Protein AF-A0A9D2BEP3-F1 (afdb_monomer_lite)

Structure (mmCIF, N/CA/C/O backbone):
data_AF-A0A9D2BEP3-F1
#
_entry.id   AF-A0A9D2BEP3-F1
#
loop_
_atom_site.group_PDB
_atom_site.id
_atom_site.type_symbol
_atom_site.label_atom_id
_atom_site.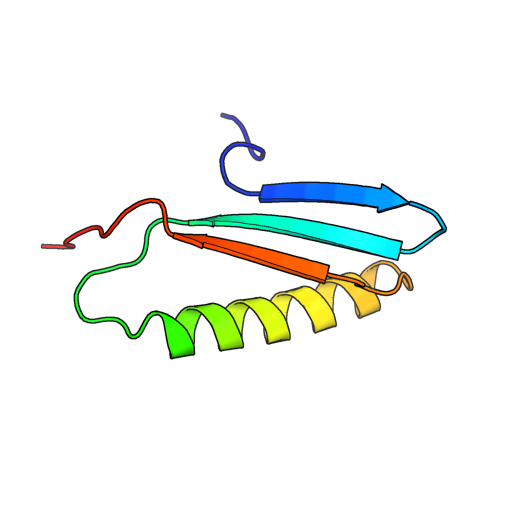label_alt_id
_atom_site.label_comp_id
_atom_site.label_asym_id
_atom_site.label_entity_id
_atom_site.label_seq_id
_atom_site.pdbx_PDB_ins_code
_atom_site.Cartn_x
_atom_site.Cartn_y
_atom_site.Cartn_z
_atom_site.occupancy
_atom_site.B_iso_or_equiv
_atom_site.auth_seq_id
_atom_site.auth_comp_id
_atom_site.auth_asym_id
_atom_site.auth_atom_id
_atom_site.pdbx_PDB_model_num
ATOM 1 N N . ASP A 1 1 ? -11.036 18.003 -10.379 1.00 42.00 1 ASP A N 1
ATOM 2 C CA . ASP A 1 1 ? -11.264 16.657 -10.937 1.00 42.00 1 ASP A CA 1
ATOM 3 C C . ASP A 1 1 ? -10.898 15.548 -9.963 1.00 42.00 1 ASP A C 1
ATOM 5 O O . ASP A 1 1 ? -9.819 15.551 -9.392 1.00 42.00 1 ASP A O 1
ATOM 9 N N . ASN A 1 2 ? -11.879 14.672 -9.738 1.00 42.19 2 ASN A N 1
ATOM 10 C CA . ASN A 1 2 ? -11.968 13.479 -8.882 1.00 42.19 2 ASN A CA 1
ATOM 11 C C . ASN A 1 2 ? -10.722 13.003 -8.099 1.00 42.19 2 ASN A C 1
ATOM 13 O O . ASN A 1 2 ? -9.941 12.189 -8.588 1.00 42.19 2 ASN A O 1
ATOM 17 N N . LEU A 1 3 ? -10.671 13.363 -6.808 1.00 49.75 3 LEU A N 1
ATOM 18 C CA . LEU A 1 3 ? -9.772 12.807 -5.778 1.00 49.75 3 LEU A CA 1
ATOM 19 C C . LEU A 1 3 ? -9.916 11.277 -5.572 1.00 49.75 3 LEU A C 1
ATOM 21 O O . LEU A 1 3 ? -9.101 10.665 -4.891 1.00 49.75 3 LEU A O 1
ATOM 25 N N . THR A 1 4 ? -10.964 10.658 -6.123 1.00 55.84 4 THR A N 1
ATOM 26 C CA . THR A 1 4 ? -11.435 9.304 -5.780 1.00 55.84 4 THR A CA 1
ATOM 27 C C . THR A 1 4 ? -11.113 8.224 -6.812 1.00 55.84 4 THR A C 1
ATOM 29 O O . THR A 1 4 ? -11.474 7.070 -6.599 1.00 55.84 4 THR A O 1
ATOM 32 N N . LYS A 1 5 ? -10.445 8.537 -7.932 1.00 67.81 5 LYS A N 1
ATOM 33 C CA . LYS A 1 5 ? -10.223 7.527 -8.988 1.00 67.81 5 LYS A CA 1
ATOM 34 C C . LYS A 1 5 ? -9.147 6.482 -8.673 1.00 67.81 5 LYS A C 1
ATOM 36 O O . LYS A 1 5 ? -9.124 5.461 -9.343 1.00 67.81 5 LYS A O 1
ATOM 41 N N . GLY A 1 6 ? -8.293 6.714 -7.676 1.00 77.31 6 GLY A N 1
ATOM 42 C CA . GLY A 1 6 ? -7.186 5.806 -7.342 1.00 77.31 6 GLY A CA 1
ATOM 43 C C . GLY A 1 6 ? -7.190 5.276 -5.910 1.00 77.31 6 GLY A C 1
ATOM 44 O O . GLY A 1 6 ? -6.342 4.460 -5.570 1.00 77.31 6 GLY A O 1
ATOM 45 N N . VAL A 1 7 ? -8.096 5.745 -5.046 1.00 90.31 7 VAL A N 1
ATOM 46 C CA . VAL A 1 7 ? -8.123 5.349 -3.630 1.00 90.31 7 VAL A CA 1
ATOM 47 C C . VAL A 1 7 ? -9.562 5.221 -3.158 1.00 90.31 7 VAL A C 1
ATOM 49 O O . VAL A 1 7 ? -10.329 6.183 -3.217 1.00 90.31 7 VAL A O 1
ATOM 52 N N . LYS A 1 8 ? -9.923 4.044 -2.649 1.00 91.81 8 LYS A N 1
ATOM 53 C CA . LYS A 1 8 ? -11.208 3.787 -2.001 1.00 91.81 8 LYS A CA 1
ATOM 54 C C . LYS A 1 8 ? -10.972 3.445 -0.539 1.00 91.81 8 LYS A C 1
ATOM 56 O O . LYS A 1 8 ? -10.203 2.548 -0.218 1.00 91.81 8 LYS A O 1
ATOM 61 N N . VAL A 1 9 ? -11.660 4.158 0.344 1.00 92.50 9 VAL A N 1
ATOM 62 C CA . VAL A 1 9 ? -11.569 3.959 1.793 1.00 92.50 9 VAL A CA 1
ATOM 63 C C . VAL A 1 9 ? -12.906 3.439 2.299 1.00 92.50 9 VAL A C 1
ATOM 65 O O . VAL A 1 9 ? -13.962 3.945 1.917 1.00 92.50 9 VAL A O 1
ATOM 68 N N . LYS A 1 10 ? -12.862 2.416 3.147 1.00 93.69 10 LYS A N 1
ATOM 69 C CA . LYS A 1 10 ? -14.020 1.876 3.859 1.00 93.69 10 LYS A CA 1
ATOM 70 C C . LYS A 1 10 ? -13.752 1.954 5.352 1.00 93.69 10 LYS A C 1
ATOM 72 O O . LYS A 1 10 ? -12.670 1.576 5.798 1.00 93.69 10 LYS A O 1
ATOM 77 N N . LEU A 1 11 ? -14.745 2.424 6.095 1.00 92.94 11 LEU A N 1
ATOM 78 C CA . LEU A 1 11 ? -14.725 2.451 7.549 1.00 92.94 11 LEU A CA 1
ATOM 79 C C . LEU A 1 11 ? -15.786 1.481 8.060 1.00 92.94 11 LEU A C 1
ATOM 81 O O . LEU A 1 11 ? -16.945 1.571 7.656 1.00 92.94 11 LEU A O 1
ATOM 85 N N . GLN A 1 12 ? -15.382 0.557 8.924 1.00 92.75 12 GLN A N 1
ATOM 86 C CA . GLN A 1 12 ? -16.274 -0.392 9.581 1.00 92.75 12 GLN A CA 1
ATOM 87 C C . GLN A 1 12 ? -15.711 -0.715 10.967 1.00 92.75 12 GLN A C 1
ATOM 89 O O . GLN A 1 12 ? -14.518 -0.968 11.089 1.00 92.75 12 GLN A O 1
ATOM 94 N N . ASP A 1 13 ? -16.545 -0.670 12.008 1.00 90.31 13 ASP A N 1
ATOM 95 C CA . ASP A 1 13 ? -16.172 -1.028 13.389 1.00 90.31 13 ASP A CA 1
ATOM 96 C C . ASP A 1 13 ? -14.898 -0.329 13.904 1.00 90.31 13 ASP A C 1
ATOM 98 O O . ASP A 1 13 ? -14.027 -0.935 14.523 1.00 90.31 13 ASP A O 1
ATOM 102 N N . ASN A 1 14 ? -14.775 0.970 13.614 1.00 88.06 14 ASN A N 1
ATOM 103 C CA . ASN A 1 14 ? -13.604 1.801 13.921 1.00 88.06 14 ASN A CA 1
ATOM 104 C C . ASN A 1 14 ? -12.280 1.327 13.281 1.00 88.06 14 ASN A C 1
ATOM 106 O O . ASN A 1 14 ? -11.191 1.716 13.706 1.00 88.06 14 ASN A O 1
ATOM 110 N N . LYS A 1 15 ? -12.370 0.509 12.232 1.00 93.75 15 LYS A N 1
ATOM 111 C CA . LYS A 1 15 ? -11.241 0.071 11.421 1.00 93.75 15 LYS A CA 1
ATOM 112 C C . LYS A 1 15 ? -11.328 0.631 10.016 1.00 93.75 15 LYS A C 1
ATOM 114 O O . LYS A 1 15 ? -12.411 0.824 9.457 1.00 93.75 15 LYS A O 1
ATOM 119 N N . ILE A 1 16 ? -10.159 0.866 9.437 1.0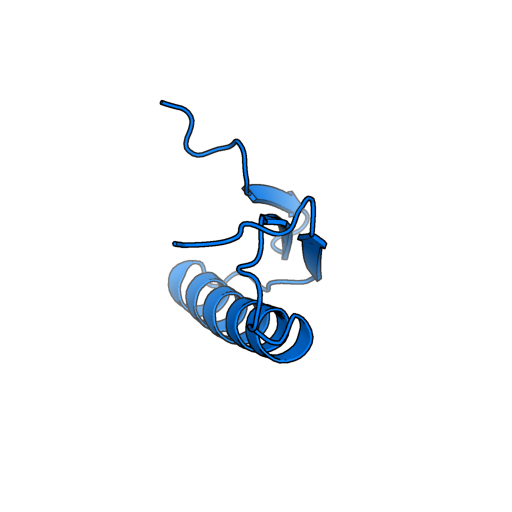0 95.88 16 ILE A N 1
ATOM 120 C CA . ILE A 1 16 ? -10.014 1.415 8.095 1.00 95.88 16 ILE A CA 1
ATOM 121 C C . ILE A 1 16 ? -9.495 0.323 7.160 1.00 95.88 16 ILE A C 1
ATOM 123 O O . ILE A 1 16 ? -8.475 -0.315 7.425 1.00 95.88 16 ILE A O 1
ATOM 127 N N . THR A 1 17 ? -10.182 0.143 6.034 1.00 96.06 17 THR A N 1
ATOM 128 C CA . THR A 1 17 ? -9.684 -0.604 4.876 1.00 96.06 17 THR A CA 1
ATOM 129 C C . THR A 1 17 ? -9.446 0.357 3.719 1.00 96.06 17 THR A C 1
ATOM 131 O O . THR A 1 17 ? -10.318 1.167 3.399 1.00 96.06 17 THR A O 1
ATOM 134 N N . ILE A 1 18 ? -8.279 0.260 3.082 1.00 95.56 18 ILE A N 1
ATOM 135 C CA . ILE A 1 18 ? -7.872 1.136 1.979 1.00 95.56 18 ILE A CA 1
ATOM 136 C C . ILE A 1 18 ? -7.557 0.292 0.747 1.00 95.56 18 ILE A C 1
ATOM 138 O O . ILE A 1 18 ? -6.736 -0.616 0.805 1.00 95.56 18 ILE A O 1
ATOM 142 N N . ASP A 1 19 ? -8.185 0.624 -0.371 1.00 95.56 19 ASP A N 1
ATOM 143 C CA . ASP A 1 19 ? -7.952 0.030 -1.680 1.00 95.56 19 ASP A CA 1
ATOM 144 C C . ASP A 1 19 ? -7.264 1.077 -2.568 1.00 95.56 19 ASP A C 1
ATOM 146 O O . ASP A 1 19 ? -7.852 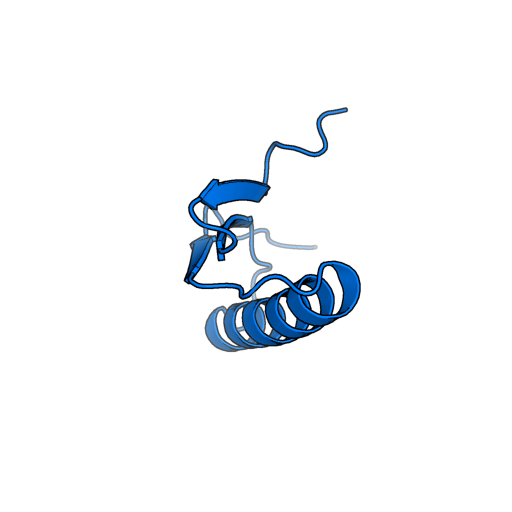2.113 -2.881 1.00 95.56 19 ASP A O 1
ATOM 150 N N . PHE A 1 20 ? -6.022 0.818 -2.969 1.00 94.56 20 PHE A N 1
ATOM 151 C CA . PHE A 1 20 ? -5.251 1.643 -3.896 1.00 94.56 20 PHE A CA 1
ATOM 152 C C . PHE A 1 20 ? -5.294 1.053 -5.298 1.00 94.56 20 PHE A C 1
ATOM 154 O O . PHE A 1 20 ? -4.976 -0.113 -5.479 1.00 94.56 20 PHE A O 1
ATOM 161 N N . HIS A 1 21 ? -5.599 1.875 -6.289 1.00 93.12 21 HIS A N 1
ATOM 162 C CA . HIS A 1 21 ? -5.516 1.561 -7.708 1.00 93.12 21 HIS A CA 1
ATOM 163 C C . HIS A 1 21 ? -4.436 2.460 -8.310 1.00 93.12 21 HIS A C 1
ATOM 165 O O . HIS A 1 21 ? -4.598 3.681 -8.376 1.00 93.12 21 HIS A O 1
ATOM 171 N N . ILE A 1 22 ? -3.285 1.869 -8.641 1.00 91.06 22 ILE A N 1
ATOM 172 C CA . ILE A 1 22 ? -2.072 2.602 -9.014 1.00 91.06 22 ILE A CA 1
ATOM 173 C C . ILE A 1 22 ? -1.555 2.192 -10.388 1.00 91.06 22 ILE A C 1
ATOM 175 O O . ILE A 1 22 ? -1.706 1.055 -10.829 1.00 91.06 22 ILE A O 1
ATOM 179 N N . ILE A 1 23 ? -0.855 3.126 -11.023 1.00 91.25 23 ILE A N 1
ATOM 180 C CA . ILE A 1 23 ? -0.021 2.875 -12.195 1.00 91.25 23 ILE A CA 1
ATOM 181 C C . ILE A 1 23 ? 1.424 3.056 -11.744 1.00 91.25 23 ILE A C 1
ATOM 183 O O . ILE A 1 23 ? 1.770 4.088 -11.169 1.00 91.25 23 ILE A O 1
ATOM 187 N N . VAL A 1 24 ? 2.261 2.053 -11.981 1.00 92.19 24 VAL A N 1
ATOM 188 C CA . VAL A 1 24 ? 3.678 2.084 -11.592 1.00 92.19 24 VAL A CA 1
ATOM 189 C C . VAL A 1 24 ? 4.544 2.529 -12.761 1.00 92.19 24 VAL A C 1
ATOM 191 O O . VAL A 1 24 ? 4.158 2.384 -13.916 1.00 92.19 24 VAL A O 1
ATOM 194 N N . VAL A 1 25 ? 5.722 3.077 -12.484 1.00 93.50 25 VAL A N 1
ATOM 195 C CA . VAL A 1 25 ? 6.659 3.496 -13.533 1.00 93.50 25 VAL A CA 1
ATOM 196 C C . VAL A 1 25 ? 7.561 2.331 -13.943 1.00 93.50 25 VAL A C 1
ATOM 198 O O . VAL A 1 25 ? 8.008 1.559 -13.093 1.00 93.50 25 VAL A O 1
ATOM 201 N N . TYR A 1 26 ? 7.831 2.201 -15.244 1.00 93.06 26 TYR A N 1
ATOM 202 C CA . TYR A 1 26 ? 8.790 1.224 -15.759 1.00 93.06 26 TYR A CA 1
ATOM 203 C C . TYR A 1 26 ? 10.179 1.428 -15.134 1.00 93.06 26 TYR A C 1
ATOM 205 O O . TYR A 1 26 ? 10.633 2.553 -14.951 1.00 93.06 26 TYR A O 1
ATOM 213 N N . GLY A 1 27 ? 10.857 0.328 -14.806 1.00 91.44 27 GLY A N 1
ATOM 214 C CA . GLY A 1 27 ? 12.161 0.364 -14.136 1.00 91.44 27 GLY A CA 1
ATOM 215 C C . GLY A 1 27 ? 12.088 0.536 -12.615 1.00 91.44 27 GLY A C 1
ATOM 216 O O . GLY A 1 27 ? 13.126 0.508 -11.959 1.00 91.44 27 GLY A O 1
ATOM 217 N N . VAL A 1 28 ? 10.889 0.655 -12.030 1.00 91.81 28 VAL A N 1
ATOM 218 C CA . VAL A 1 28 ? 10.696 0.705 -10.575 1.00 91.81 28 VAL A CA 1
ATOM 219 C C . VAL A 1 28 ? 10.184 -0.639 -10.050 1.00 91.81 28 VAL A C 1
ATOM 221 O O . VAL A 1 28 ? 9.253 -1.229 -10.597 1.00 91.81 28 VAL A O 1
ATOM 224 N N . SER A 1 29 ? 10.771 -1.119 -8.950 1.00 95.38 29 SER A N 1
ATOM 225 C CA . SER A 1 29 ? 10.318 -2.335 -8.264 1.00 95.38 29 SER A CA 1
ATOM 226 C C . SER A 1 29 ? 8.927 -2.141 -7.657 1.00 95.38 29 SER A C 1
ATOM 228 O O . SER A 1 29 ? 8.745 -1.335 -6.740 1.00 95.38 29 SER A O 1
ATOM 230 N N . ILE A 1 30 ? 7.953 -2.929 -8.125 1.00 94.75 30 ILE A N 1
ATOM 231 C CA . ILE A 1 30 ? 6.590 -2.942 -7.574 1.00 94.75 30 ILE A CA 1
ATOM 232 C C . ILE A 1 30 ? 6.628 -3.271 -6.081 1.00 94.75 30 ILE A C 1
ATOM 234 O O . ILE A 1 30 ? 5.978 -2.583 -5.302 1.00 94.75 30 ILE A O 1
ATOM 238 N N . ALA A 1 31 ? 7.433 -4.255 -5.667 1.00 95.38 31 ALA A N 1
ATOM 239 C CA . ALA A 1 31 ? 7.546 -4.650 -4.264 1.00 95.38 31 ALA A CA 1
ATOM 240 C C . ALA A 1 31 ? 7.960 -3.460 -3.384 1.00 95.38 31 ALA A C 1
ATOM 242 O O . ALA A 1 31 ? 7.260 -3.115 -2.433 1.00 95.38 31 ALA A O 1
ATOM 243 N N . THR A 1 32 ? 9.020 -2.754 -3.780 1.00 95.69 32 THR A N 1
ATOM 244 C CA . THR A 1 32 ? 9.523 -1.582 -3.055 1.00 95.69 32 THR A CA 1
ATOM 245 C C . THR A 1 32 ? 8.492 -0.454 -3.008 1.00 95.69 32 THR A C 1
ATOM 247 O O . THR A 1 32 ? 8.328 0.190 -1.974 1.00 95.69 32 THR A O 1
ATOM 250 N N . VAL A 1 33 ? 7.763 -0.209 -4.101 1.00 93.56 33 VAL A N 1
ATOM 251 C CA . VAL A 1 33 ? 6.690 0.800 -4.125 1.00 93.56 33 VAL A CA 1
ATOM 252 C C . VAL A 1 33 ? 5.553 0.409 -3.186 1.00 93.56 33 VAL A C 1
ATOM 254 O O . VAL A 1 33 ? 5.105 1.237 -2.394 1.00 93.56 33 VAL A O 1
ATOM 257 N N . THR A 1 34 ? 5.102 -0.846 -3.241 1.00 94.81 34 THR A N 1
ATOM 258 C CA . THR A 1 34 ? 3.992 -1.333 -2.412 1.00 94.81 34 THR A CA 1
ATOM 259 C C . THR A 1 34 ? 4.331 -1.306 -0.927 1.00 94.81 34 THR A C 1
ATOM 261 O O . THR A 1 34 ? 3.520 -0.846 -0.129 1.00 94.81 34 THR A O 1
ATOM 264 N N . GLU A 1 35 ? 5.542 -1.714 -0.552 1.00 96.38 35 GLU A N 1
ATOM 265 C CA . GLU A 1 35 ? 5.991 -1.728 0.838 1.00 96.38 35 GLU A CA 1
ATOM 266 C C . GLU A 1 35 ? 6.082 -0.308 1.406 1.00 96.38 35 GLU A C 1
ATOM 268 O O . GLU A 1 35 ? 5.513 -0.022 2.461 1.00 96.38 35 GLU A O 1
ATOM 273 N N . ASN A 1 36 ? 6.691 0.618 0.659 1.00 95.62 36 ASN A N 1
ATOM 274 C CA . ASN A 1 36 ? 6.752 2.025 1.052 1.00 95.62 36 ASN A CA 1
ATOM 275 C C . ASN A 1 36 ? 5.359 2.657 1.185 1.00 95.62 36 ASN A C 1
ATOM 277 O O . ASN A 1 36 ? 5.124 3.437 2.117 1.00 95.62 36 ASN A O 1
ATOM 281 N N . LEU A 1 37 ? 4.436 2.325 0.275 1.00 94.75 37 LEU A N 1
ATOM 282 C CA . LEU A 1 37 ? 3.062 2.822 0.311 1.00 94.75 37 LEU A CA 1
ATOM 283 C C . LEU A 1 37 ? 2.325 2.309 1.552 1.00 94.75 37 LEU A C 1
ATOM 285 O O . LEU A 1 37 ? 1.741 3.113 2.277 1.00 94.75 37 LEU A O 1
ATOM 289 N N . ILE A 1 38 ? 2.401 1.004 1.835 1.00 95.94 38 ILE A N 1
ATOM 290 C CA . ILE A 1 38 ? 1.784 0.388 3.018 1.00 95.94 38 ILE A CA 1
ATOM 291 C C . ILE A 1 38 ? 2.307 1.048 4.295 1.00 95.94 38 ILE A C 1
ATOM 293 O O . ILE A 1 38 ? 1.503 1.498 5.110 1.00 95.94 38 ILE A O 1
ATOM 297 N N . GLN A 1 39 ? 3.630 1.158 4.454 1.00 96.31 39 GLN A N 1
ATOM 298 C CA . GLN A 1 39 ? 4.240 1.728 5.660 1.00 96.31 39 GLN A CA 1
ATOM 299 C C . GLN A 1 39 ? 3.839 3.192 5.862 1.00 96.31 39 GLN A C 1
ATOM 301 O O . GLN A 1 39 ? 3.362 3.577 6.931 1.00 96.31 39 GLN A O 1
ATOM 306 N N . SER A 1 40 ? 3.979 4.009 4.815 1.00 95.69 40 SER A N 1
ATOM 307 C CA . SER A 1 40 ? 3.702 5.445 4.895 1.00 95.69 40 SER A CA 1
ATOM 308 C C . SER A 1 40 ? 2.228 5.734 5.160 1.00 95.69 40 SER A C 1
ATOM 310 O O . SER A 1 40 ? 1.907 6.598 5.977 1.00 95.69 40 SER A O 1
ATOM 312 N N . VAL A 1 41 ? 1.327 5.030 4.470 1.00 94.94 41 VAL A N 1
ATOM 313 C CA . VAL A 1 41 ? -0.117 5.243 4.604 1.00 94.94 41 VAL A CA 1
ATOM 314 C C . VAL A 1 41 ? -0.602 4.737 5.948 1.00 94.94 41 VAL A C 1
ATOM 316 O O . VAL A 1 41 ? -1.284 5.489 6.638 1.00 94.94 41 VAL A O 1
ATOM 319 N N . LYS A 1 42 ? -0.225 3.517 6.351 1.00 95.69 42 LYS A N 1
ATOM 320 C CA . LYS A 1 42 ? -0.634 2.960 7.641 1.00 95.69 42 LYS A CA 1
ATOM 321 C C . LYS A 1 42 ? -0.231 3.886 8.783 1.00 95.69 42 LYS A C 1
ATOM 323 O O . LYS A 1 42 ? -1.097 4.344 9.518 1.00 95.69 42 LYS A O 1
ATOM 328 N N . TYR A 1 43 ? 1.051 4.250 8.857 1.00 96.44 43 TYR A N 1
ATOM 329 C CA . TYR A 1 43 ? 1.553 5.121 9.919 1.00 96.44 43 TYR A CA 1
ATOM 330 C C . TYR A 1 43 ? 0.804 6.455 9.978 1.00 96.44 43 TYR A C 1
ATOM 332 O O . TYR A 1 43 ? 0.387 6.892 11.048 1.00 96.44 43 TYR A O 1
ATOM 340 N N . ARG A 1 44 ? 0.628 7.121 8.830 1.00 95.50 44 ARG A N 1
ATOM 341 C CA . ARG A 1 44 ? -0.018 8.437 8.791 1.00 95.50 44 ARG A CA 1
ATOM 342 C C . ARG A 1 44 ? -1.494 8.338 9.151 1.00 95.50 44 ARG A C 1
ATOM 344 O O . ARG A 1 44 ? -1.954 9.116 9.975 1.00 95.50 44 ARG A O 1
ATOM 351 N N . VAL A 1 45 ? -2.227 7.401 8.556 1.00 94.31 45 VAL A N 1
ATOM 352 C CA . VAL A 1 45 ? -3.667 7.260 8.791 1.00 94.31 45 VAL A CA 1
ATOM 353 C C . VAL A 1 45 ? -3.940 6.918 10.251 1.00 94.31 45 VAL A C 1
ATOM 355 O O . VAL A 1 45 ? -4.748 7.603 10.871 1.00 94.31 45 VAL A O 1
ATOM 358 N N . GLU A 1 46 ? -3.223 5.950 10.827 1.00 94.62 46 GLU A N 1
ATOM 359 C CA . GLU A 1 46 ? -3.392 5.589 12.240 1.00 94.62 46 GLU A CA 1
ATOM 360 C C . GLU A 1 46 ? -3.056 6.772 13.157 1.00 94.62 46 GLU A C 1
ATOM 362 O O . GLU A 1 46 ? -3.828 7.090 14.053 1.00 94.62 46 GLU A O 1
ATOM 367 N N . LYS A 1 47 ? -1.968 7.502 12.878 1.00 95.50 47 LYS A N 1
ATOM 368 C CA . LYS A 1 47 ? -1.552 8.663 13.680 1.00 95.50 47 LYS A CA 1
ATOM 369 C C . LYS A 1 47 ? -2.513 9.856 13.614 1.00 95.50 47 LYS A C 1
ATOM 371 O O . LYS A 1 47 ? -2.604 10.604 14.579 1.00 95.50 47 LYS A O 1
ATOM 376 N N . PHE A 1 48 ? -3.146 10.106 12.468 1.00 93.88 48 PHE A N 1
ATOM 377 C CA . PHE A 1 48 ? -4.024 11.272 12.293 1.00 93.88 48 PHE A CA 1
ATOM 378 C C . PHE A 1 48 ? -5.472 11.009 12.696 1.00 93.88 48 PHE A C 1
ATOM 380 O O . PHE A 1 48 ? -6.197 11.961 12.971 1.00 93.88 48 PHE A O 1
ATOM 387 N N . THR A 1 49 ? -5.905 9.749 12.671 1.00 91.12 49 THR A N 1
ATOM 388 C CA . THR A 1 49 ? -7.308 9.385 12.915 1.00 91.12 49 THR A CA 1
ATOM 389 C C . THR A 1 49 ? -7.523 8.671 14.242 1.00 91.12 49 THR A C 1
ATOM 391 O O . THR A 1 49 ? -8.670 8.532 14.651 1.00 91.12 49 THR A O 1
ATOM 394 N N . ASP A 1 50 ? -6.455 8.190 14.888 1.00 92.44 50 ASP A N 1
ATOM 395 C CA . ASP A 1 50 ? -6.506 7.259 16.024 1.00 92.44 50 ASP A CA 1
ATOM 396 C C . ASP A 1 50 ? -7.315 5.973 15.733 1.00 92.44 50 ASP A C 1
ATOM 398 O O . ASP A 1 50 ? -7.714 5.240 16.639 1.00 92.44 50 ASP A O 1
ATOM 402 N N . MET A 1 51 ? -7.545 5.660 14.453 1.00 93.19 51 MET A N 1
ATOM 403 C CA . MET A 1 51 ? -8.221 4.445 13.998 1.00 93.19 51 MET A CA 1
ATOM 404 C C . MET A 1 51 ? -7.204 3.437 13.479 1.00 93.19 51 MET A C 1
ATOM 406 O O . MET A 1 51 ? -6.240 3.800 12.811 1.00 93.19 51 MET A O 1
ATOM 410 N N . THR A 1 52 ? -7.442 2.149 13.719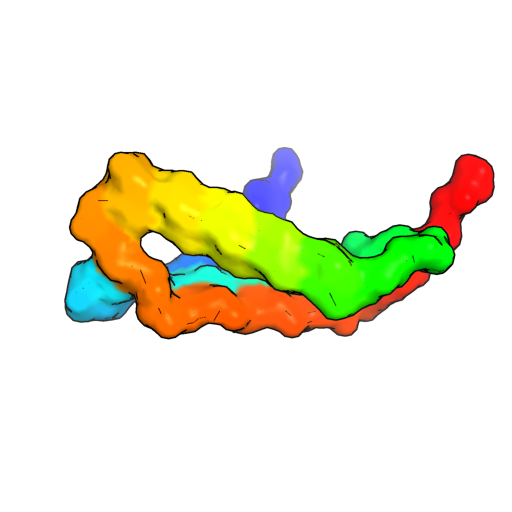 1.00 94.38 52 THR A N 1
ATOM 411 C CA . THR A 1 52 ? -6.562 1.084 13.223 1.00 94.38 52 THR A CA 1
ATOM 412 C C . THR A 1 52 ? -6.795 0.825 11.736 1.00 94.38 52 THR A C 1
ATOM 414 O O . THR A 1 52 ? -7.932 0.634 11.296 1.00 94.38 52 THR A O 1
ATOM 417 N N . VAL A 1 53 ? -5.716 0.741 10.955 1.00 96.06 53 VAL A N 1
ATOM 418 C CA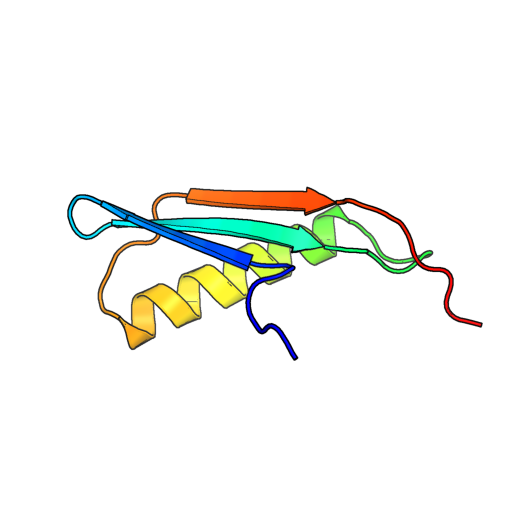 . VAL A 1 53 ? -5.789 0.292 9.561 1.00 96.06 53 VAL A CA 1
ATOM 419 C C . VAL A 1 53 ? -5.707 -1.229 9.542 1.00 96.06 53 VAL A C 1
ATOM 421 O O . VAL A 1 53 ? -4.658 -1.823 9.794 1.00 96.06 53 VAL A O 1
ATOM 424 N N . GLU A 1 54 ? -6.831 -1.869 9.234 1.00 95.81 54 GLU A N 1
ATOM 425 C CA . GLU A 1 54 ? -6.944 -3.327 9.201 1.00 95.81 54 GLU A CA 1
ATOM 426 C C . GLU A 1 54 ? -6.327 -3.912 7.936 1.00 95.81 54 GLU A C 1
ATOM 428 O O . GLU A 1 54 ? -5.631 -4.926 7.987 1.00 95.81 54 GLU A O 1
ATOM 433 N N . LYS A 1 55 ? -6.580 -3.272 6.791 1.00 95.25 55 LYS A N 1
ATOM 434 C CA . LYS A 1 55 ? -6.173 -3.809 5.498 1.00 95.25 55 LYS A CA 1
ATOM 435 C C . LYS A 1 55 ? -5.846 -2.708 4.502 1.00 95.25 55 LYS A C 1
ATOM 437 O O . LYS A 1 55 ? -6.591 -1.742 4.354 1.00 95.25 55 LYS A O 1
ATOM 442 N N . ILE A 1 56 ? -4.752 -2.906 3.774 1.00 96.12 56 ILE A N 1
ATOM 443 C CA . ILE A 1 56 ? -4.395 -2.112 2.600 1.00 96.12 56 ILE A CA 1
ATOM 444 C C . ILE A 1 56 ? -4.283 -3.071 1.416 1.00 96.12 56 ILE A C 1
ATOM 446 O O . ILE A 1 56 ? -3.456 -3.980 1.436 1.00 96.12 56 ILE A O 1
ATOM 450 N N . ASN A 1 57 ? -5.122 -2.884 0.402 1.00 95.69 57 ASN A N 1
ATOM 451 C CA . ASN A 1 57 ? -5.044 -3.599 -0.867 1.00 95.69 57 ASN A CA 1
ATOM 452 C C . ASN A 1 57 ? -4.443 -2.664 -1.918 1.00 95.69 57 ASN A C 1
ATOM 454 O O . ASN A 1 57 ? -4.821 -1.497 -1.986 1.00 95.69 57 ASN A O 1
ATOM 458 N N . ILE A 1 58 ? -3.518 -3.165 -2.735 1.00 95.38 58 ILE A N 1
ATOM 459 C CA . ILE A 1 58 ? -2.904 -2.395 -3.820 1.00 95.38 58 ILE A CA 1
ATOM 460 C C . ILE A 1 58 ? -3.114 -3.159 -5.124 1.00 95.38 58 ILE A C 1
ATOM 462 O O . ILE A 1 58 ? -2.646 -4.284 -5.280 1.00 95.38 58 ILE A O 1
ATOM 466 N N . TYR A 1 59 ? -3.815 -2.524 -6.053 1.00 94.44 59 TYR A N 1
ATOM 467 C CA . TYR A 1 59 ? -4.104 -2.997 -7.393 1.00 94.44 59 TYR A CA 1
ATOM 468 C C . TYR A 1 59 ? -3.225 -2.214 -8.365 1.00 94.44 59 TYR A C 1
ATOM 470 O O . TYR A 1 59 ? -3.351 -0.996 -8.496 1.00 94.44 59 TYR A O 1
ATOM 478 N N . VAL A 1 60 ? -2.300 -2.910 -9.022 1.00 92.31 60 VAL A N 1
ATOM 479 C CA . VAL A 1 60 ? -1.479 -2.322 -10.084 1.00 92.31 60 VAL A CA 1
ATOM 480 C C . VAL A 1 60 ? -2.243 -2.474 -11.393 1.00 92.31 60 VAL A C 1
ATOM 482 O O . VAL A 1 60 ? -2.384 -3.580 -11.905 1.00 92.31 60 VAL A O 1
ATOM 485 N N . GLU A 1 61 ? -2.758 -1.365 -11.915 1.00 91.88 61 GLU A N 1
ATOM 486 C CA . GLU A 1 61 ? -3.619 -1.346 -13.106 1.00 91.88 61 GLU A CA 1
ATOM 487 C C . GLU A 1 61 ? -2.839 -1.119 -14.404 1.00 91.88 61 GLU A C 1
ATOM 489 O O . GLU A 1 61 ? -3.356 -1.343 -15.496 1.00 91.88 61 GLU A O 1
ATOM 494 N N . GLY A 1 62 ? -1.580 -0.694 -14.304 1.00 91.00 62 GLY A N 1
ATOM 495 C CA . GLY A 1 62 ? -0.728 -0.509 -15.467 1.00 91.00 62 GLY A CA 1
ATOM 496 C C . GLY A 1 62 ? 0.702 -0.122 -15.124 1.00 91.00 62 GLY A C 1
ATOM 497 O O . GLY A 1 62 ? 1.033 0.194 -13.978 1.00 91.00 62 GLY A O 1
ATOM 498 N N . VAL A 1 63 ? 1.538 -0.119 -16.160 1.00 92.50 63 VAL A N 1
ATOM 499 C CA . VAL A 1 63 ? 2.917 0.369 -16.118 1.00 92.50 63 VAL A CA 1
ATOM 500 C C . VAL A 1 63 ? 3.038 1.551 -17.076 1.00 92.50 63 VAL A C 1
ATOM 502 O O . VAL A 1 63 ? 2.730 1.424 -18.259 1.00 92.50 63 VAL A O 1
ATOM 505 N N . ARG A 1 64 ? 3.478 2.705 -16.575 1.00 91.94 64 ARG A N 1
ATOM 506 C CA . ARG A 1 64 ? 3.763 3.897 -17.375 1.00 91.94 64 ARG A CA 1
ATOM 507 C C . ARG A 1 64 ? 5.252 3.972 -17.686 1.00 91.94 64 ARG A C 1
ATOM 509 O O . ARG A 1 64 ? 6.083 3.901 -16.785 1.00 91.94 64 ARG A O 1
ATOM 516 N N . ILE A 1 65 ? 5.575 4.182 -18.954 1.00 93.69 65 ILE A N 1
ATOM 517 C CA . ILE A 1 65 ? 6.925 4.537 -19.391 1.00 93.69 65 ILE A CA 1
ATOM 518 C C . ILE A 1 65 ? 7.021 6.063 -19.323 1.00 93.69 65 ILE A C 1
ATOM 520 O 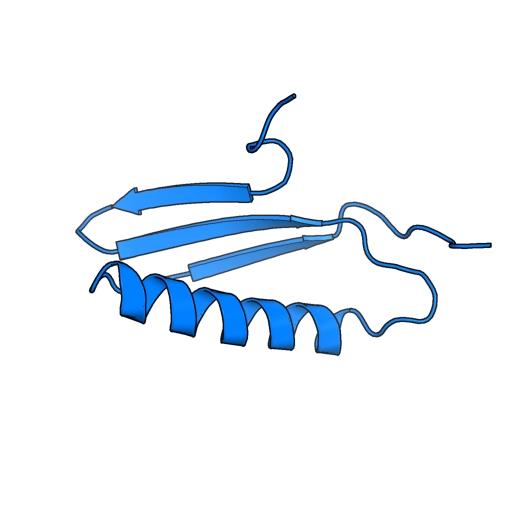O . ILE A 1 65 ? 6.113 6.761 -19.781 1.00 93.69 65 ILE A O 1
ATOM 524 N N . VAL A 1 66 ? 8.056 6.569 -18.661 1.00 83.44 66 VAL A N 1
ATOM 525 C CA . VAL A 1 66 ? 8.344 8.004 -18.594 1.00 83.44 66 VAL A CA 1
ATOM 526 C C . VAL A 1 66 ? 9.559 8.204 -19.485 1.00 83.44 66 VAL A C 1
ATOM 528 O O . VAL A 1 66 ? 10.588 7.582 -19.228 1.00 83.44 66 VAL A O 1
ATOM 531 N N . ASP A 1 67 ? 9.366 8.958 -20.561 1.00 72.81 67 ASP A N 1
ATOM 532 C CA . ASP A 1 67 ? 10.408 9.350 -21.517 1.00 72.81 67 ASP A CA 1
ATOM 533 C C . ASP A 1 67 ? 11.110 10.628 -21.028 1.00 72.81 67 ASP A C 1
ATOM 535 O O . ASP A 1 67 ? 10.410 11.462 -20.393 1.00 72.81 67 ASP A O 1
#

Sequence (67 aa):
DNLTKGVKVKLQDNKITIDFHIIVVYGVSIATVTENLIQSVKYRVEKFTDMTVEKINIYVEGVRIVD

Foldseek 3Di:
DDPPPAWDWDDDPLEIEIEGEDEAEPPDDPVVVVVVCCVVCQVVCCVVRVGHHPYYHYHHPYYDYDD

pLDDT: mean 90.01, std 11.89, range [42.0, 96.44]

Secondary structure (DSSP, 8-state):
--TTSSEEEEEETTEEEEEEEEEEETTS-HHHHHHHHHHHHHHHHHHHH--EEEEEEEEEEEEE---

Organism: NCBI:txid2838456

InterPro domains:
  IPR005531 Alkaline shock protein Asp23 [PF03780] (2-64)
  IPR005531 Alkaline shock protein Asp23 [PTHR34297] (1-65)

Radius of gyration: 13.29 Å; chains: 1; bounding box: 28×21×38 Å